Protein AF-A0A6A3JMP2-F1 (afdb_monomer)

Radius of gyration: 21.03 Å; Cα contacts (8 Å, |Δi|>4): 112; chains: 1; bounding box: 60×39×61 Å

Secondary structure (DSSP, 8-state):
-------S------GGGG-HHHHHHHHHHHHHHHTT-----HHHHHHHHHHHHHHTS-----SHHHHHHHH--TTEEEEEETTTTEEEEEE---TT---------------SHHHHHHHHHHHHHHHHHHHTT-TT--SGGG--HHHHHSS-------

Solvent-accessible surface area (backbone atoms only — not comparable to full-atom values): 10259 Å² total; per-residue (Å²): 142,82,90,78,95,72,79,90,80,76,80,71,86,59,80,61,79,77,39,70,36,44,54,43,47,48,49,52,53,48,49,31,62,75,69,68,59,75,89,78,46,47,68,56,52,18,52,52,41,46,49,45,37,38,74,75,68,68,42,91,71,77,64,60,56,24,40,50,60,46,62,61,51,89,63,38,46,76,50,70,42,81,90,79,71,43,78,41,81,39,83,54,78,60,88,90,65,80,89,82,88,79,82,85,82,71,83,76,80,83,77,67,50,68,67,54,48,53,54,51,50,52,53,50,52,33,54,54,41,26,76,68,81,36,72,85,53,85,47,74,84,70,58,55,74,71,67,78,69,51,92,75,74,76,79,90,71,136

Organism: NCBI:txid129364

Foldseek 3Di:
DDDDDDDDPPPPPDVLVPDQLLVQLVVLVVVCVVVVPPDQALLNSLVVSQVCCCPPVVANDASVSNCCNSVPDPQWDWDADSVVRDTDTHGHPPPVDDDDDDDPPDDDDPPVPPVVVVVVVQVVVQVVVCVVPCVVRDGPVVDDPVVVPPPPPPDPDD

Structure (mmCIF, N/CA/C/O backbone):
data_AF-A0A6A3JMP2-F1
#
_entry.id   AF-A0A6A3JMP2-F1
#
loop_
_atom_site.group_PDB
_atom_site.id
_atom_site.type_symbol
_atom_site.label_atom_id
_atom_site.label_alt_id
_atom_site.label_comp_id
_atom_site.label_asym_id
_atom_site.label_entity_id
_atom_site.label_seq_id
_atom_site.pdbx_PDB_ins_code
_atom_site.Cartn_x
_atom_site.Cartn_y
_atom_site.Cartn_z
_atom_site.occupancy
_atom_site.B_iso_or_equiv
_atom_site.auth_seq_id
_atom_site.auth_comp_id
_atom_site.auth_asym_id
_atom_site.auth_atom_id
_atom_site.pdbx_PDB_model_num
ATOM 1 N N . MET A 1 1 ? -32.061 -15.145 29.302 1.00 37.28 1 MET A N 1
ATOM 2 C CA . MET A 1 1 ? -31.707 -14.012 30.179 1.00 37.28 1 MET A CA 1
ATOM 3 C C . MET A 1 1 ? -30.423 -14.395 30.901 1.00 37.28 1 MET A C 1
ATOM 5 O O . MET A 1 1 ? -30.477 -15.108 31.888 1.00 37.28 1 MET A O 1
ATOM 9 N N . VAL A 1 2 ? -29.273 -14.035 30.331 1.00 26.62 2 VAL A N 1
ATOM 10 C CA . VAL A 1 2 ? -27.968 -14.091 31.002 1.00 26.62 2 VAL A CA 1
ATOM 11 C C . VAL A 1 2 ? -27.355 -12.724 30.756 1.00 26.62 2 VAL A C 1
ATOM 13 O O . VAL A 1 2 ? -26.995 -12.381 29.634 1.00 26.62 2 VAL A O 1
ATOM 16 N N . THR A 1 3 ? -27.382 -11.899 31.792 1.00 31.83 3 THR A N 1
ATOM 17 C CA . THR A 1 3 ? -26.725 -10.599 31.852 1.00 31.83 3 THR A CA 1
ATOM 18 C C . THR A 1 3 ? -25.244 -10.826 32.122 1.00 31.83 3 THR A C 1
ATOM 20 O O . THR A 1 3 ? -24.892 -11.377 33.161 1.00 31.83 3 THR A O 1
ATOM 23 N N . GLY A 1 4 ? -24.390 -10.396 31.198 1.00 26.55 4 GLY A N 1
ATOM 24 C CA . GLY A 1 4 ? -22.943 -10.381 31.366 1.00 26.55 4 GLY A CA 1
ATOM 25 C C . GLY A 1 4 ? -22.383 -9.124 30.720 1.00 26.55 4 GLY A C 1
ATOM 26 O O . GLY A 1 4 ? -22.221 -9.060 29.508 1.00 26.55 4 GLY A O 1
ATOM 27 N N . THR A 1 5 ? -22.144 -8.100 31.531 1.00 37.31 5 THR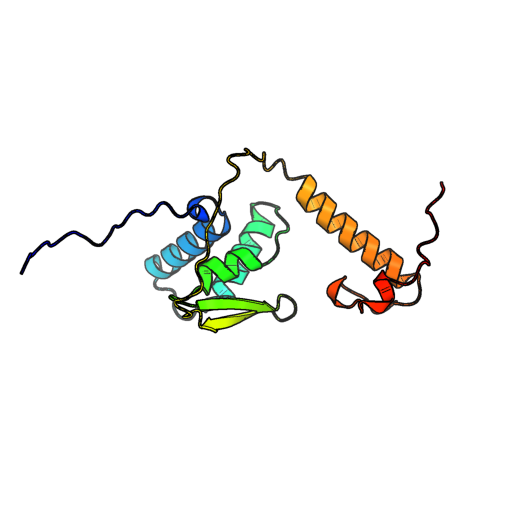 A N 1
ATOM 28 C CA . THR A 1 5 ? -21.335 -6.940 31.164 1.00 37.31 5 THR A CA 1
ATOM 29 C C . THR A 1 5 ? -19.868 -7.352 31.193 1.00 37.31 5 THR A C 1
ATOM 31 O O . THR A 1 5 ? -19.317 -7.575 32.269 1.00 37.31 5 THR A O 1
ATOM 34 N N . THR A 1 6 ? -19.231 -7.424 30.028 1.00 28.95 6 THR A N 1
ATOM 35 C CA . THR A 1 6 ? -17.770 -7.462 29.896 1.00 28.95 6 THR A CA 1
ATOM 36 C C . THR A 1 6 ? -17.345 -6.358 28.936 1.00 28.95 6 THR A C 1
ATOM 38 O O . THR A 1 6 ? -17.937 -6.177 27.875 1.00 28.95 6 THR A O 1
ATOM 41 N N . SER A 1 7 ? -16.358 -5.581 29.369 1.00 29.50 7 SER A N 1
ATOM 42 C CA . SER A 1 7 ? -15.672 -4.502 28.654 1.00 29.50 7 SER A CA 1
ATOM 43 C C . SER A 1 7 ? -15.230 -4.892 27.225 1.00 29.50 7 SER A C 1
ATOM 45 O O . SER A 1 7 ? -15.029 -6.071 26.943 1.00 29.50 7 SER A O 1
ATOM 47 N N . PRO A 1 8 ? -15.047 -3.920 26.304 1.00 33.44 8 PRO A N 1
ATOM 48 C CA . PRO A 1 8 ? -14.979 -4.173 24.860 1.00 33.44 8 PRO A CA 1
ATOM 49 C C . PRO A 1 8 ? -13.606 -4.633 24.342 1.00 33.44 8 PRO A C 1
ATOM 51 O O . PRO A 1 8 ? -13.414 -4.730 23.133 1.00 33.44 8 PRO A O 1
ATOM 54 N N . PHE A 1 9 ? -12.644 -4.930 25.217 1.00 33.78 9 PHE A N 1
ATOM 55 C CA . PHE A 1 9 ? -11.333 -5.432 24.803 1.00 33.78 9 PHE A CA 1
ATOM 56 C C . PHE A 1 9 ? -11.380 -6.953 24.632 1.00 33.78 9 PHE A C 1
ATOM 58 O O . PHE A 1 9 ? -10.858 -7.710 25.445 1.00 33.78 9 PHE A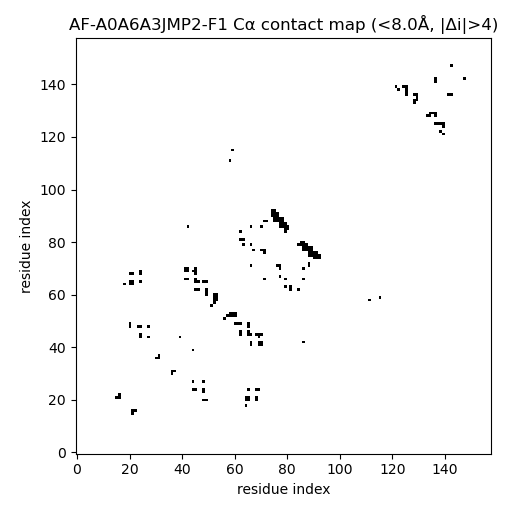 O 1
ATOM 65 N N . SER A 1 10 ? -12.033 -7.404 23.559 1.00 29.52 10 SER A N 1
ATOM 66 C CA . SER A 1 10 ? -11.760 -8.729 23.006 1.00 29.52 10 SER A CA 1
ATOM 67 C C . SER A 1 10 ? -10.404 -8.652 22.310 1.00 29.52 10 SER A C 1
ATOM 69 O O . SER A 1 10 ? -10.283 -8.172 21.187 1.00 29.52 10 SER A O 1
ATOM 71 N N . SER A 1 11 ? -9.360 -9.059 23.025 1.00 36.09 11 SER A N 1
ATOM 72 C CA . SER A 1 11 ? -8.036 -9.305 22.469 1.00 36.09 11 SER A CA 1
ATOM 73 C C . SER A 1 11 ? -8.079 -10.579 21.623 1.00 36.09 11 SER A C 1
ATOM 75 O O . SER A 1 11 ? -7.693 -11.656 22.073 1.00 36.09 11 SER A O 1
ATOM 77 N N . THR A 1 12 ? -8.578 -10.473 20.395 1.00 36.00 12 THR A N 1
ATOM 78 C CA . THR A 1 12 ? -8.039 -11.293 19.313 1.00 36.00 12 THR A CA 1
ATOM 79 C C . THR A 1 12 ? -6.720 -10.639 18.934 1.00 36.00 12 THR A C 1
ATOM 81 O O . THR A 1 12 ? -6.732 -9.545 18.374 1.00 36.00 12 THR A O 1
ATOM 84 N N . GLU A 1 13 ? -5.590 -11.243 19.306 1.00 38.12 13 GLU A N 1
ATOM 85 C CA . GLU A 1 13 ? -4.291 -10.872 18.739 1.00 38.12 13 GLU A CA 1
ATOM 86 C C . GLU A 1 13 ? -4.361 -11.123 17.227 1.00 38.12 13 GLU A C 1
ATOM 88 O O . GLU A 1 13 ? -4.117 -12.228 16.749 1.00 38.12 13 GLU A O 1
ATOM 93 N N . SER A 1 14 ? -4.785 -10.113 16.469 1.00 34.94 14 SER A N 1
ATOM 94 C CA . SER A 1 14 ? -4.607 -10.083 15.028 1.00 34.94 14 SER A CA 1
ATOM 95 C C . SER A 1 14 ? -3.126 -9.825 14.763 1.00 34.94 14 SER A C 1
ATOM 97 O O . SER A 1 14 ? -2.517 -8.912 15.326 1.00 34.94 14 SER A O 1
ATOM 99 N N . ILE A 1 15 ? -2.536 -10.654 13.905 1.00 42.66 15 ILE A N 1
ATOM 100 C CA . ILE A 1 15 ? -1.111 -10.652 13.532 1.00 42.66 15 ILE A CA 1
ATOM 101 C C . ILE A 1 15 ? -0.669 -9.313 12.887 1.00 42.66 15 ILE A C 1
ATOM 103 O O . ILE A 1 15 ? 0.524 -9.035 12.754 1.00 42.66 15 ILE A O 1
ATOM 107 N N . ASP A 1 16 ? -1.615 -8.414 12.611 1.00 44.12 16 ASP A N 1
ATOM 108 C CA . ASP A 1 16 ? -1.400 -7.053 12.113 1.00 44.12 16 ASP A CA 1
ATOM 109 C C . ASP A 1 16 ? -0.669 -6.104 13.080 1.00 44.12 16 ASP A C 1
ATOM 111 O O . ASP A 1 16 ? -0.209 -5.043 12.655 1.00 44.12 16 ASP A O 1
ATOM 115 N N . LEU A 1 17 ? -0.495 -6.461 14.360 1.00 39.91 17 LEU A N 1
ATOM 116 C CA . LEU A 1 17 ? 0.294 -5.645 15.299 1.00 39.91 17 LEU A CA 1
ATOM 117 C C . LEU A 1 17 ? 1.790 -5.574 14.948 1.00 39.91 17 LEU A C 1
ATOM 119 O O . LEU A 1 17 ? 2.487 -4.706 15.467 1.00 39.91 17 LEU A O 1
ATOM 123 N N . ASN A 1 18 ? 2.291 -6.450 14.068 1.00 50.91 18 ASN A N 1
ATOM 124 C CA . ASN A 1 18 ? 3.699 -6.456 13.663 1.00 50.91 18 ASN A CA 1
ATOM 125 C C . ASN A 1 18 ? 3.958 -5.770 12.307 1.00 50.91 18 ASN A C 1
ATOM 127 O O . ASN A 1 18 ? 5.069 -5.857 11.782 1.00 50.91 18 ASN A O 1
ATOM 131 N N . SER A 1 19 ? 2.954 -5.104 11.721 1.00 67.81 19 SER A N 1
ATOM 132 C CA . SER A 1 19 ? 3.147 -4.289 10.517 1.00 67.81 19 SER A CA 1
ATOM 133 C C . SER A 1 19 ? 3.594 -2.868 10.895 1.00 67.81 19 SER A C 1
ATOM 135 O O . SER A 1 19 ? 2.877 -2.198 11.646 1.00 67.81 19 SER A O 1
ATOM 137 N N . PRO A 1 20 ? 4.725 -2.360 10.360 1.00 80.38 20 PRO A N 1
ATOM 138 C CA . PRO A 1 20 ? 5.160 -0.974 10.565 1.00 80.38 20 PRO A CA 1
ATOM 139 C C . PRO A 1 20 ? 4.060 0.046 10.241 1.00 80.38 20 PRO A C 1
ATOM 141 O O . PRO A 1 20 ? 3.842 0.990 10.998 1.00 80.38 20 PRO A O 1
ATOM 144 N N . ALA A 1 21 ? 3.275 -0.219 9.195 1.00 89.44 21 ALA A N 1
ATOM 145 C CA . ALA A 1 21 ? 2.183 0.645 8.766 1.00 89.44 21 ALA A CA 1
ATOM 146 C C . ALA A 1 21 ? 1.083 0.816 9.831 1.00 89.44 21 ALA A C 1
ATOM 148 O O . ALA A 1 21 ? 0.521 1.903 9.962 1.00 89.44 21 ALA A O 1
ATOM 149 N N . ALA A 1 22 ? 0.772 -0.227 10.613 1.00 90.19 22 ALA A N 1
ATOM 150 C CA . ALA A 1 22 ? -0.239 -0.137 11.669 1.00 90.19 22 ALA A CA 1
ATOM 151 C C . ALA A 1 22 ? 0.213 0.793 12.804 1.00 90.19 22 ALA A C 1
ATOM 153 O O . ALA A 1 22 ? -0.576 1.601 13.303 1.00 90.19 22 ALA A O 1
ATOM 154 N N . LEU A 1 23 ? 1.497 0.719 13.168 1.00 91.88 23 LEU A N 1
ATOM 155 C CA . LEU A 1 23 ? 2.097 1.604 14.160 1.00 91.88 23 LEU A CA 1
ATOM 156 C C . LEU A 1 23 ? 2.152 3.051 13.656 1.00 91.88 23 LEU A C 1
ATOM 158 O O . LEU A 1 23 ? 1.761 3.963 14.381 1.00 91.88 23 LEU A O 1
ATOM 162 N N . GLU A 1 24 ? 2.584 3.266 12.413 1.00 93.94 24 GLU A N 1
ATOM 163 C CA . GLU A 1 24 ? 2.657 4.591 11.787 1.00 93.94 24 GLU A CA 1
ATOM 164 C C . GLU A 1 24 ? 1.287 5.274 11.722 1.00 93.94 24 GLU A C 1
ATOM 166 O O . GLU A 1 24 ? 1.138 6.419 12.151 1.00 93.94 24 GLU A O 1
ATOM 171 N N . VAL A 1 25 ? 0.268 4.570 11.222 1.00 95.62 25 VAL A N 1
ATOM 172 C CA . VAL A 1 25 ? -1.097 5.100 11.092 1.00 95.62 25 VAL A CA 1
ATOM 173 C C . VAL A 1 25 ? -1.727 5.332 12.468 1.00 95.62 25 VAL A C 1
ATOM 175 O O . VAL A 1 25 ? -2.415 6.340 12.674 1.00 95.62 25 VAL A O 1
ATOM 178 N N . GLY A 1 26 ? -1.473 4.438 13.428 1.00 95.06 26 GLY A N 1
ATOM 179 C CA . GLY A 1 26 ? -1.889 4.609 14.818 1.00 95.06 26 GLY A CA 1
ATOM 180 C C . GLY A 1 26 ? -1.267 5.853 15.452 1.00 95.06 26 GLY A C 1
ATOM 181 O O . GLY A 1 26 ? -1.978 6.673 16.035 1.00 95.06 26 GLY A O 1
ATOM 182 N N . PHE A 1 27 ? 0.039 6.052 15.268 1.00 95.06 27 PHE A N 1
ATOM 183 C CA . PHE A 1 27 ? 0.758 7.216 15.779 1.00 95.06 27 PHE A CA 1
ATOM 184 C C . PHE A 1 27 ? 0.316 8.519 15.101 1.00 95.06 27 PHE A C 1
ATOM 186 O O . PHE A 1 27 ? 0.073 9.512 15.784 1.00 95.06 27 PHE A O 1
ATOM 193 N N . ALA A 1 28 ? 0.107 8.517 13.782 1.00 95.75 28 ALA A N 1
ATOM 194 C CA . ALA A 1 28 ? -0.452 9.664 13.067 1.00 95.75 28 ALA A CA 1
ATOM 195 C C . ALA A 1 28 ? -1.841 10.047 13.610 1.00 95.75 28 ALA A C 1
ATOM 197 O O . ALA A 1 28 ? -2.119 11.218 13.854 1.00 95.75 28 ALA A O 1
ATOM 198 N N . THR A 1 29 ? -2.694 9.056 13.880 1.00 95.88 29 THR A N 1
ATOM 199 C CA . THR A 1 29 ? -4.026 9.271 14.473 1.00 95.88 29 THR A CA 1
ATOM 200 C C . THR A 1 29 ? -3.947 9.806 15.907 1.00 95.88 29 THR A C 1
ATOM 202 O O . THR A 1 29 ? -4.754 10.652 16.305 1.00 95.88 29 THR A O 1
ATOM 205 N N . PHE A 1 30 ? -2.958 9.356 16.683 1.00 96.62 30 PHE A N 1
ATOM 206 C CA . PHE A 1 30 ? -2.675 9.909 18.005 1.00 96.62 30 PHE A CA 1
ATOM 207 C C . PHE A 1 30 ? -2.267 11.386 17.920 1.00 96.62 30 PHE A C 1
ATOM 209 O O . PHE A 1 30 ? -2.830 12.205 18.643 1.00 96.62 30 PHE A O 1
ATOM 216 N N . LEU A 1 31 ? -1.361 11.749 17.007 1.00 96.44 31 LEU A N 1
ATOM 217 C CA . LEU A 1 31 ? -0.936 13.139 16.809 1.00 96.44 31 LEU A CA 1
ATOM 218 C C . LEU A 1 31 ? -2.087 14.039 16.344 1.00 96.44 31 LEU A C 1
ATOM 220 O O . LEU A 1 31 ? -2.243 15.140 16.866 1.00 96.44 31 LEU A O 1
ATOM 224 N N . GLU A 1 32 ? -2.922 13.566 15.415 1.00 96.12 32 GLU A N 1
ATOM 225 C CA . GLU A 1 32 ? -4.129 14.288 14.995 1.00 96.12 32 GLU A CA 1
ATOM 226 C C . GLU A 1 32 ? -5.039 14.606 16.183 1.00 96.12 32 GLU A C 1
ATOM 228 O O . GLU A 1 32 ? -5.551 15.719 16.293 1.00 96.12 32 GLU A O 1
ATOM 233 N N . SER A 1 33 ? -5.198 13.643 17.094 1.00 95.88 33 SER A N 1
ATOM 234 C CA . SER A 1 33 ? -6.034 13.798 18.285 1.00 95.88 33 SER A CA 1
ATOM 235 C C . SER A 1 33 ? -5.395 14.724 19.323 1.00 95.88 33 SER A C 1
ATOM 237 O O . SER A 1 33 ? -6.087 15.550 19.909 1.00 95.88 33 SER A O 1
ATOM 239 N N . LEU A 1 34 ? -4.080 14.611 19.540 1.00 97.62 34 LEU A N 1
ATOM 240 C CA . LEU A 1 34 ? -3.336 15.393 20.530 1.00 97.62 34 LEU A CA 1
ATOM 241 C C . LEU A 1 34 ? -3.260 16.882 20.168 1.00 97.62 34 LEU A C 1
ATOM 243 O O . LEU A 1 34 ? -3.333 17.732 21.050 1.00 97.62 34 LEU A O 1
ATOM 247 N N . PHE A 1 35 ? -3.109 17.188 18.879 1.00 97.38 35 PHE A N 1
ATOM 248 C CA . PHE A 1 35 ? -2.961 18.553 18.366 1.00 97.38 35 PHE A CA 1
ATOM 249 C C . PHE A 1 35 ? -4.241 19.105 17.722 1.00 97.38 35 PHE A C 1
ATOM 251 O O . PHE A 1 35 ? -4.200 20.161 17.095 1.00 97.38 35 PHE A O 1
ATOM 258 N N . GLU A 1 36 ? -5.366 18.396 17.851 1.00 95.88 36 GLU A N 1
ATOM 259 C CA . GLU A 1 36 ? -6.666 18.760 17.269 1.00 95.88 36 GLU A CA 1
ATOM 260 C C . GLU A 1 36 ? -6.613 19.059 15.755 1.00 95.88 36 GLU A C 1
ATOM 262 O O . GLU A 1 36 ? -7.336 19.917 15.235 1.00 95.88 36 GLU A O 1
ATOM 267 N N . ILE A 1 37 ? -5.760 18.338 15.022 1.00 95.62 37 ILE A N 1
ATOM 268 C CA . ILE A 1 37 ? -5.584 18.508 13.578 1.00 95.62 37 ILE A CA 1
ATOM 269 C C . ILE A 1 37 ? -6.813 17.931 12.872 1.00 95.62 37 ILE A C 1
ATOM 271 O O . ILE A 1 37 ? -7.140 16.753 13.004 1.00 95.62 37 ILE A O 1
ATOM 275 N N . LYS A 1 38 ? -7.501 18.766 12.090 1.00 93.38 38 LYS A N 1
ATOM 276 C CA . LYS A 1 38 ? -8.715 18.390 11.352 1.00 93.38 38 LYS A CA 1
ATOM 277 C C . LYS A 1 38 ? -8.474 18.432 9.848 1.00 93.38 38 LYS A C 1
ATOM 279 O O . LYS A 1 38 ? -7.655 19.201 9.358 1.00 93.38 38 LYS A O 1
ATOM 284 N N . GLY A 1 39 ? -9.245 17.635 9.110 1.00 92.38 39 GLY A N 1
ATOM 285 C CA . GLY A 1 39 ? -9.258 17.663 7.644 1.00 92.38 39 GLY A CA 1
ATOM 286 C C . GLY A 1 39 ? -8.201 16.794 6.960 1.00 92.38 39 GLY A C 1
ATOM 287 O O . GLY A 1 39 ? -8.123 16.814 5.735 1.00 92.38 39 GLY A O 1
ATOM 288 N N . VAL A 1 40 ? -7.428 16.004 7.710 1.00 94.06 40 VAL A N 1
ATOM 289 C CA . VAL A 1 40 ? -6.553 14.981 7.125 1.00 94.06 40 VAL A CA 1
ATOM 290 C C . VAL A 1 40 ? -7.417 13.800 6.691 1.00 94.06 40 VAL A C 1
ATOM 292 O O . VAL A 1 40 ? -8.042 13.121 7.505 1.00 94.06 40 VAL A O 1
ATOM 295 N N . SER A 1 41 ? -7.499 13.569 5.383 1.00 95.94 41 SER A N 1
ATOM 296 C CA . SER A 1 41 ? -8.184 12.389 4.855 1.00 95.94 41 SER A CA 1
ATOM 297 C C . SER A 1 41 ? -7.393 11.114 5.156 1.00 95.94 41 SER A C 1
ATOM 299 O O . SER A 1 41 ? -6.168 11.130 5.270 1.00 95.94 41 SER A O 1
ATOM 301 N N . THR A 1 42 ? -8.079 9.972 5.200 1.00 95.00 42 THR A N 1
ATOM 302 C CA . THR A 1 42 ? -7.437 8.656 5.366 1.00 95.00 42 THR A CA 1
ATOM 303 C C . THR A 1 42 ? -6.425 8.351 4.255 1.00 95.00 42 THR A C 1
ATOM 305 O O . THR A 1 42 ? -5.394 7.732 4.497 1.00 95.00 42 THR A O 1
ATOM 308 N N . ILE A 1 43 ? -6.671 8.843 3.036 1.00 96.25 43 ILE A N 1
ATOM 309 C CA . ILE A 1 43 ? -5.729 8.721 1.915 1.00 96.25 43 ILE A CA 1
ATOM 310 C C . ILE A 1 43 ? -4.466 9.547 2.181 1.00 96.25 43 ILE A C 1
ATOM 312 O O . ILE A 1 43 ? -3.362 9.041 2.008 1.00 96.25 43 ILE A O 1
ATOM 316 N N . GLN A 1 44 ? -4.613 10.801 2.622 1.00 96.38 44 GLN A N 1
ATOM 317 C CA . GLN A 1 44 ? -3.466 11.650 2.961 1.00 96.38 44 GLN A CA 1
ATOM 318 C C . GLN A 1 44 ? -2.651 11.059 4.109 1.00 96.38 44 GLN A C 1
ATOM 320 O O . GLN A 1 44 ? -1.430 11.018 4.015 1.00 96.38 44 GLN A O 1
ATOM 325 N N . LYS A 1 45 ? -3.317 10.548 5.148 1.00 96.56 45 LYS A N 1
ATOM 326 C CA . LYS A 1 45 ? -2.660 9.865 6.265 1.00 96.56 45 LYS A CA 1
ATOM 327 C C . LYS A 1 45 ? -1.812 8.690 5.783 1.00 96.56 45 LYS A C 1
ATOM 329 O O . LYS A 1 45 ? -0.634 8.627 6.108 1.00 96.56 45 LYS A O 1
ATOM 334 N N . ALA A 1 46 ? -2.374 7.814 4.948 1.00 96.44 46 ALA A N 1
ATOM 335 C CA . ALA A 1 46 ? -1.635 6.682 4.393 1.00 96.44 46 ALA A CA 1
ATOM 336 C C . ALA A 1 46 ? -0.396 7.115 3.586 1.00 96.44 46 ALA A C 1
ATOM 338 O O . ALA A 1 46 ? 0.669 6.520 3.732 1.00 96.44 46 ALA A O 1
ATOM 339 N N . LEU A 1 47 ? -0.517 8.166 2.766 1.00 96.44 47 LEU A N 1
ATOM 340 C CA . LEU A 1 47 ? 0.603 8.704 1.986 1.00 96.44 47 LEU A CA 1
ATOM 341 C C . LEU A 1 47 ? 1.691 9.323 2.876 1.00 96.44 47 LEU A C 1
ATOM 343 O O . LEU A 1 47 ? 2.871 9.159 2.587 1.00 96.44 47 LEU A O 1
ATOM 347 N N . LEU A 1 48 ? 1.309 10.002 3.962 1.00 96.00 48 LEU A N 1
ATOM 348 C CA . LEU A 1 48 ? 2.254 10.555 4.937 1.00 96.00 48 LEU A CA 1
ATOM 349 C C . LEU A 1 48 ? 3.008 9.450 5.684 1.00 96.00 48 LEU A C 1
ATOM 351 O O . LEU A 1 48 ? 4.220 9.550 5.843 1.00 96.00 48 LEU A O 1
ATOM 355 N N . CYS A 1 49 ? 2.316 8.387 6.098 1.00 95.81 49 CYS A N 1
ATOM 356 C CA . CYS A 1 49 ? 2.954 7.228 6.724 1.00 95.81 49 CYS A CA 1
ATOM 357 C C . CYS A 1 49 ? 3.935 6.543 5.760 1.00 95.81 49 CYS A C 1
ATOM 359 O O . CYS A 1 49 ? 5.074 6.290 6.133 1.00 95.81 49 CYS A O 1
ATOM 361 N N . GLN A 1 50 ? 3.554 6.355 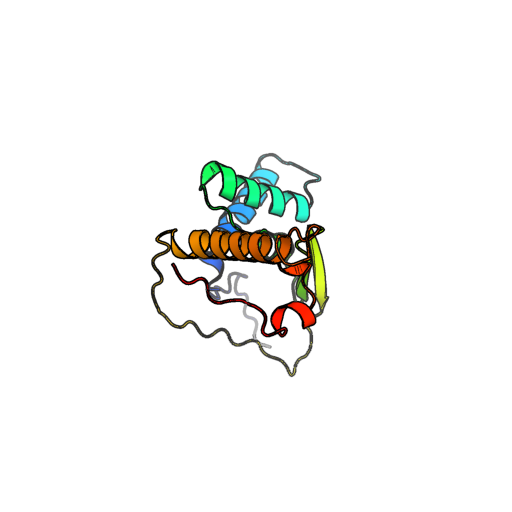4.490 1.00 95.38 50 GLN A N 1
ATOM 362 C CA . GLN A 1 50 ? 4.465 5.800 3.482 1.00 95.38 50 GLN A CA 1
ATOM 363 C C . GLN A 1 50 ? 5.706 6.684 3.289 1.00 95.38 50 GLN A C 1
ATOM 365 O O . GLN A 1 50 ? 6.824 6.175 3.216 1.00 95.38 50 GLN A O 1
ATOM 370 N N . ALA A 1 51 ? 5.520 8.004 3.207 1.00 95.25 51 ALA A N 1
ATOM 371 C CA . ALA A 1 51 ? 6.635 8.937 3.101 1.00 95.25 51 ALA A CA 1
ATOM 372 C C . ALA A 1 51 ? 7.565 8.829 4.319 1.00 95.25 51 ALA A C 1
ATOM 374 O O . ALA A 1 51 ? 8.782 8.812 4.155 1.00 95.25 51 ALA A O 1
ATOM 375 N N . ALA A 1 52 ? 7.010 8.668 5.524 1.00 94.19 52 ALA A N 1
ATOM 376 C CA . ALA A 1 52 ? 7.810 8.468 6.725 1.00 94.19 52 ALA A CA 1
ATOM 377 C C . ALA A 1 52 ? 8.648 7.176 6.660 1.00 94.19 52 ALA A C 1
ATOM 379 O O . ALA A 1 52 ? 9.833 7.195 6.995 1.00 94.19 52 ALA A O 1
ATOM 380 N N . GLU A 1 53 ? 8.078 6.079 6.159 1.00 90.75 53 GLU A N 1
ATOM 381 C CA . GLU A 1 53 ? 8.799 4.815 5.975 1.00 90.75 53 GLU A CA 1
ATOM 382 C C . GLU A 1 53 ? 9.938 4.947 4.939 1.00 90.75 53 GLU A C 1
ATOM 384 O O . GLU A 1 53 ? 11.043 4.414 5.113 1.00 90.75 53 GLU A O 1
ATOM 389 N N . HIS A 1 54 ? 9.713 5.728 3.878 1.00 91.25 54 HIS A N 1
ATOM 390 C CA . HIS A 1 54 ? 10.723 6.000 2.851 1.00 91.25 54 HIS A CA 1
ATOM 391 C C . HIS A 1 54 ? 11.858 6.879 3.382 1.00 91.25 54 HIS A C 1
ATOM 393 O O . HIS A 1 54 ? 13.025 6.558 3.162 1.00 91.25 54 HIS A O 1
ATOM 399 N N . GLU A 1 55 ? 11.528 7.967 4.077 1.00 93.62 55 GLU A N 1
ATOM 400 C CA . GLU A 1 55 ? 12.481 9.007 4.480 1.00 93.62 55 GLU A CA 1
ATOM 401 C C . GLU A 1 55 ? 13.236 8.669 5.770 1.00 93.62 55 GLU A C 1
ATOM 403 O O . GLU A 1 55 ? 14.436 8.930 5.867 1.00 93.62 55 GLU A O 1
ATOM 408 N N . TYR A 1 56 ? 12.568 8.064 6.754 1.00 90.12 56 TYR A N 1
ATOM 409 C CA . TYR A 1 56 ? 13.163 7.800 8.068 1.00 90.12 56 TYR A CA 1
ATOM 410 C C . TYR A 1 56 ? 13.618 6.351 8.226 1.00 90.12 56 TYR A C 1
ATOM 412 O O . TYR A 1 56 ? 14.682 6.099 8.795 1.00 90.12 56 TYR A O 1
ATOM 420 N N . CYS A 1 57 ? 12.865 5.390 7.685 1.00 86.25 57 CYS A N 1
ATOM 421 C CA . CYS A 1 57 ? 13.225 3.972 7.764 1.00 86.25 57 CYS A CA 1
ATOM 422 C C . CYS A 1 57 ? 14.063 3.498 6.563 1.00 86.25 57 CYS A C 1
ATOM 424 O O . CYS A 1 57 ? 14.667 2.428 6.629 1.00 86.25 57 CYS A O 1
ATOM 426 N N . ASN A 1 58 ? 14.174 4.295 5.490 1.00 86.00 58 ASN A N 1
ATOM 427 C CA . ASN A 1 58 ? 14.903 3.952 4.259 1.00 86.00 58 ASN A CA 1
ATOM 428 C C . ASN A 1 58 ? 14.409 2.644 3.603 1.00 86.00 58 ASN A C 1
ATOM 430 O O . ASN A 1 58 ? 15.180 1.882 2.985 1.00 86.00 58 ASN A O 1
ATOM 434 N N . VAL A 1 59 ? 13.108 2.378 3.741 1.00 84.12 59 VAL A N 1
ATOM 435 C CA . VAL A 1 59 ? 12.422 1.221 3.165 1.00 84.12 59 VAL A CA 1
ATOM 436 C C . VAL A 1 59 ? 11.520 1.716 2.040 1.00 84.12 59 VAL A C 1
ATOM 438 O O . VAL A 1 59 ? 10.519 2.374 2.273 1.00 84.12 59 VAL A O 1
ATOM 441 N N . LEU A 1 60 ? 11.867 1.389 0.792 1.00 84.31 60 LEU A N 1
ATOM 442 C CA . LEU A 1 60 ? 11.106 1.799 -0.398 1.00 84.31 60 LEU A CA 1
ATOM 443 C C . LEU A 1 60 ? 9.891 0.881 -0.633 1.00 84.31 60 LEU A C 1
ATOM 445 O O . LEU A 1 60 ? 9.810 0.165 -1.634 1.00 84.31 60 LEU A O 1
ATOM 449 N N . CYS A 1 61 ? 8.973 0.851 0.330 1.00 87.81 61 CYS A N 1
ATOM 450 C CA . CYS A 1 61 ? 7.753 0.046 0.305 1.00 87.81 61 CYS A CA 1
ATOM 451 C C . CYS A 1 61 ? 6.679 0.613 -0.649 1.00 87.81 61 CYS A C 1
ATOM 453 O O . CYS A 1 61 ? 6.679 1.790 -1.028 1.00 87.81 61 CYS A O 1
ATOM 455 N N . GLY A 1 62 ? 5.725 -0.234 -1.041 1.00 90.69 62 GLY A N 1
ATOM 456 C CA . GLY A 1 62 ? 4.492 0.216 -1.694 1.00 90.69 62 GLY A CA 1
ATOM 457 C C . GLY A 1 62 ? 3.459 0.748 -0.689 1.00 90.69 62 GLY A C 1
ATOM 458 O O . GLY A 1 62 ? 3.575 0.506 0.498 1.00 90.69 62 GLY A O 1
ATOM 459 N N . ILE A 1 63 ? 2.401 1.405 -1.176 1.00 93.94 63 ILE A N 1
ATOM 460 C CA . ILE A 1 63 ? 1.377 2.087 -0.347 1.00 93.94 63 ILE A CA 1
ATOM 461 C C . ILE A 1 63 ? 0.321 1.151 0.284 1.00 93.94 63 ILE A C 1
ATOM 463 O O . ILE A 1 63 ? -0.601 1.584 0.974 1.00 93.94 63 ILE A O 1
ATOM 467 N N . LYS A 1 64 ? 0.379 -0.146 -0.030 1.00 92.88 64 LYS A N 1
ATOM 468 C CA . LYS A 1 64 ? -0.715 -1.093 0.232 1.00 92.88 64 LYS A CA 1
ATOM 469 C C . LYS A 1 64 ? -1.038 -1.197 1.726 1.00 92.88 64 LYS A C 1
ATOM 471 O O . LYS A 1 64 ? -2.209 -1.122 2.089 1.00 92.88 64 LYS A O 1
ATOM 476 N N . ASP A 1 65 ? -0.020 -1.355 2.564 1.00 93.31 65 ASP A N 1
ATOM 477 C CA . ASP A 1 65 ? -0.203 -1.657 3.985 1.00 93.31 65 ASP A CA 1
ATOM 478 C C . ASP A 1 65 ? -0.723 -0.425 4.739 1.00 93.31 65 ASP A C 1
ATOM 480 O O . ASP A 1 65 ? -1.682 -0.522 5.508 1.00 93.31 65 ASP A O 1
ATOM 484 N N . GLN A 1 66 ? -0.212 0.765 4.409 1.00 95.19 66 GLN A N 1
ATOM 485 C CA . GLN A 1 66 ? -0.728 2.035 4.919 1.00 95.19 66 GLN A CA 1
ATOM 486 C C . GLN A 1 66 ? -2.182 2.280 4.494 1.00 95.19 66 GLN A C 1
ATOM 488 O O . GLN A 1 66 ? -2.987 2.756 5.298 1.00 95.19 66 GLN A O 1
ATOM 493 N N . PHE A 1 67 ? -2.565 1.934 3.257 1.00 96.38 67 PHE A N 1
ATOM 494 C CA . PHE A 1 67 ? -3.965 2.037 2.838 1.00 96.38 67 PHE A CA 1
ATOM 495 C C . PHE A 1 67 ? -4.877 1.066 3.573 1.00 96.38 67 PHE A C 1
ATOM 497 O O . PHE A 1 67 ? -5.960 1.475 3.981 1.00 96.38 67 PHE A O 1
ATOM 504 N N . ILE A 1 68 ? -4.475 -0.191 3.753 1.00 94.50 68 ILE A N 1
ATOM 505 C CA . ILE A 1 68 ? -5.284 -1.163 4.497 1.00 94.50 68 ILE A CA 1
ATOM 506 C C . ILE A 1 68 ? -5.485 -0.674 5.933 1.00 94.50 68 ILE A C 1
ATOM 508 O O . ILE A 1 68 ? -6.621 -0.621 6.402 1.00 94.50 68 ILE A O 1
ATOM 512 N N . SER A 1 69 ? -4.408 -0.229 6.584 1.00 94.81 69 SER A N 1
ATOM 513 C CA . SER A 1 69 ? -4.457 0.266 7.958 1.00 94.81 69 SER A CA 1
ATOM 514 C C . SER A 1 69 ? -5.301 1.540 8.098 1.00 94.81 69 SER A C 1
ATOM 516 O O . SER A 1 69 ? -6.149 1.630 8.984 1.00 94.81 69 SER A O 1
ATOM 518 N N . SER A 1 70 ? -5.141 2.519 7.199 1.00 95.38 70 SER A N 1
ATOM 519 C CA . SER A 1 70 ? -5.826 3.811 7.333 1.00 95.38 70 SER A CA 1
ATOM 520 C C . SER A 1 70 ? -7.225 3.868 6.712 1.00 95.38 70 SER A C 1
ATOM 522 O O . SER A 1 70 ? -8.027 4.705 7.127 1.00 95.38 70 SER A O 1
ATOM 524 N N . CYS A 1 71 ? -7.515 3.074 5.678 1.00 95.81 71 CYS A N 1
ATOM 525 C CA . CYS A 1 71 ? -8.768 3.133 4.911 1.00 95.81 71 CYS A CA 1
ATOM 526 C C . CYS A 1 71 ? -9.665 1.903 5.115 1.00 95.81 71 CYS A C 1
ATOM 528 O O . CYS A 1 71 ? -10.748 1.845 4.521 1.00 95.81 71 CYS A O 1
ATOM 530 N N . GLY A 1 72 ? -9.231 0.929 5.920 1.00 93.88 72 GLY A N 1
ATOM 531 C CA . GLY A 1 72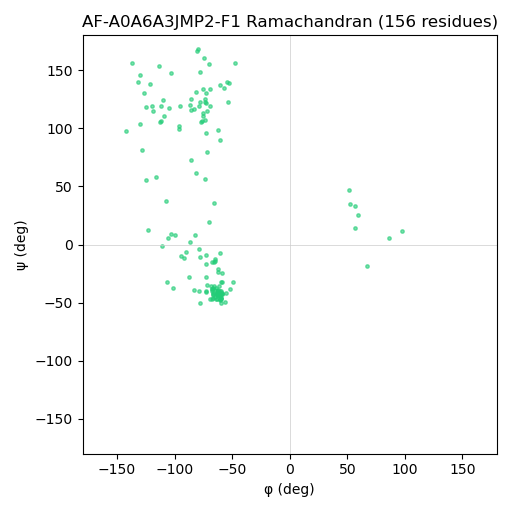 ? -10.013 -0.248 6.272 1.00 93.88 72 GLY A CA 1
ATOM 532 C C . GLY A 1 72 ? -11.374 0.124 6.859 1.00 93.88 72 GLY A C 1
ATOM 533 O O . GLY A 1 72 ? -11.513 1.072 7.635 1.00 93.88 72 GLY A O 1
ATOM 534 N N . ARG A 1 73 ? -12.407 -0.624 6.467 1.00 93.50 73 ARG A N 1
ATOM 535 C CA . ARG A 1 73 ? -13.755 -0.495 7.022 1.00 93.50 73 ARG A CA 1
ATOM 536 C C . ARG A 1 73 ? -14.271 -1.860 7.414 1.00 93.50 73 ARG A C 1
ATOM 538 O O . ARG A 1 73 ? -13.992 -2.845 6.736 1.00 93.50 73 ARG A O 1
ATOM 545 N N . LYS A 1 74 ? -15.050 -1.884 8.494 1.00 92.25 74 LYS A N 1
ATOM 546 C CA . LYS A 1 74 ? -15.719 -3.094 8.954 1.00 92.25 74 LYS A CA 1
ATOM 547 C C . LYS A 1 74 ? -16.519 -3.719 7.805 1.00 92.25 74 LYS A C 1
ATOM 549 O O . LYS A 1 74 ? -17.142 -2.997 7.024 1.00 92.25 74 LYS A O 1
ATOM 554 N N . ASP A 1 75 ? -16.457 -5.045 7.718 1.00 91.81 75 ASP A N 1
ATOM 555 C CA . ASP A 1 75 ? -17.207 -5.863 6.764 1.00 91.81 75 ASP A CA 1
ATOM 556 C C . ASP A 1 75 ? -16.920 -5.528 5.279 1.00 91.81 75 ASP A C 1
ATOM 558 O O . ASP A 1 75 ? -17.739 -5.745 4.385 1.00 91.81 75 ASP A O 1
ATOM 562 N N . CYS A 1 76 ? -15.737 -4.971 4.991 1.00 94.06 76 CYS A N 1
ATOM 563 C CA . CYS A 1 76 ? -15.289 -4.638 3.642 1.00 94.06 76 CYS A CA 1
ATOM 564 C C . CYS A 1 76 ? -13.867 -5.148 3.378 1.00 94.06 76 CYS A C 1
ATOM 566 O O . CYS A 1 76 ? -12.968 -4.974 4.196 1.00 94.06 76 CYS A O 1
ATOM 568 N N . ALA A 1 77 ? -13.641 -5.667 2.173 1.00 94.12 77 ALA A N 1
ATOM 569 C CA . ALA A 1 77 ? -12.315 -5.742 1.574 1.00 94.12 77 ALA A CA 1
ATOM 570 C C . ALA A 1 77 ? -11.932 -4.384 0.953 1.00 94.12 77 ALA A C 1
ATOM 572 O O . ALA A 1 77 ? -12.783 -3.513 0.740 1.00 94.12 77 ALA A O 1
ATOM 573 N N . LEU A 1 78 ? -10.652 -4.203 0.621 1.00 95.19 78 LEU A N 1
ATOM 574 C CA . LEU A 1 78 ? -10.154 -2.980 -0.009 1.00 95.19 78 LEU A CA 1
ATOM 575 C C . LEU A 1 78 ? -9.560 -3.279 -1.390 1.00 95.19 78 LEU A C 1
ATOM 577 O O . LEU A 1 78 ? -8.540 -3.952 -1.509 1.00 95.19 78 LEU A O 1
ATOM 581 N N . LEU A 1 79 ? -10.186 -2.748 -2.441 1.00 96.31 79 LEU A N 1
ATOM 582 C CA . LEU A 1 79 ? -9.627 -2.735 -3.789 1.00 96.31 79 LEU A CA 1
ATOM 583 C C . LEU A 1 79 ? -8.726 -1.508 -3.936 1.00 96.31 79 LEU A C 1
ATOM 585 O O . LEU A 1 79 ? -9.205 -0.376 -3.882 1.00 96.31 79 LEU A O 1
ATOM 589 N N . ILE A 1 80 ? -7.430 -1.732 -4.135 1.00 95.94 80 ILE A N 1
ATOM 590 C CA . ILE A 1 80 ? -6.429 -0.664 -4.200 1.00 95.94 80 ILE A CA 1
ATOM 591 C C . ILE A 1 80 ? -5.878 -0.560 -5.620 1.00 95.94 80 ILE A C 1
ATOM 593 O O . ILE A 1 80 ? -5.248 -1.490 -6.122 1.00 95.94 80 ILE A O 1
ATOM 597 N N . ASP A 1 81 ? -6.057 0.603 -6.248 1.00 94.12 81 ASP A N 1
ATOM 598 C CA . ASP A 1 81 ? -5.305 0.966 -7.447 1.00 94.12 81 ASP A CA 1
ATOM 599 C C . ASP A 1 81 ? -4.098 1.838 -7.071 1.00 94.12 81 ASP A C 1
ATOM 601 O O . ASP A 1 81 ? -4.233 3.040 -6.842 1.00 94.12 81 ASP A O 1
ATOM 605 N N . CYS A 1 82 ? -2.906 1.235 -7.050 1.00 92.94 82 CYS A N 1
ATOM 606 C CA . CYS A 1 82 ? -1.657 1.919 -6.697 1.00 92.94 82 CYS A CA 1
ATOM 607 C C . CYS A 1 82 ? -1.138 2.895 -7.770 1.00 92.94 82 CYS A C 1
ATOM 609 O O . CYS A 1 82 ? -0.180 3.609 -7.509 1.00 92.94 82 CYS A O 1
ATOM 611 N N . ARG A 1 83 ? -1.707 2.929 -8.986 1.00 90.81 83 ARG A N 1
ATOM 612 C CA . ARG A 1 83 ? -1.287 3.897 -10.020 1.00 90.81 83 ARG A CA 1
ATOM 613 C C . ARG A 1 83 ? -1.901 5.267 -9.760 1.00 90.81 83 ARG A C 1
ATOM 615 O O . ARG A 1 83 ? -1.248 6.284 -9.952 1.00 90.81 83 ARG A O 1
ATOM 622 N N . ILE A 1 84 ? -3.165 5.277 -9.348 1.00 93.44 84 ILE A N 1
ATOM 623 C CA . ILE A 1 84 ? -3.917 6.500 -9.036 1.00 93.44 84 ILE A CA 1
ATOM 624 C C . ILE A 1 84 ? -4.097 6.704 -7.528 1.00 93.44 84 ILE A C 1
ATOM 626 O O . ILE A 1 84 ? -4.816 7.611 -7.124 1.00 93.44 84 ILE A O 1
ATOM 630 N N . ASN A 1 85 ? -3.480 5.847 -6.708 1.00 93.38 85 ASN A N 1
ATOM 631 C CA . ASN A 1 85 ? -3.565 5.860 -5.248 1.00 93.38 85 ASN A CA 1
ATOM 632 C C . ASN A 1 85 ? -5.010 5.896 -4.729 1.00 93.38 85 ASN A C 1
ATOM 634 O O . ASN A 1 85 ? -5.359 6.678 -3.847 1.00 93.38 85 ASN A O 1
ATOM 638 N N . LYS A 1 86 ? -5.865 5.039 -5.301 1.00 95.44 86 LYS A N 1
ATOM 639 C CA . LYS A 1 86 ? -7.298 5.003 -4.994 1.00 95.44 86 LYS A CA 1
ATOM 640 C C . LYS A 1 86 ? -7.685 3.716 -4.259 1.00 95.44 86 LYS A C 1
ATOM 642 O O . LYS A 1 86 ? -7.791 2.669 -4.904 1.00 95.44 86 LYS A O 1
ATOM 647 N N . PRO A 1 87 ? -7.969 3.789 -2.949 1.00 95.88 87 PRO A N 1
ATOM 648 C CA . PRO A 1 87 ? -8.632 2.715 -2.224 1.00 95.88 87 PRO A CA 1
ATOM 649 C C . PRO A 1 87 ? -10.153 2.778 -2.436 1.00 95.88 87 PRO A C 1
ATOM 651 O O . PRO A 1 87 ? -10.780 3.828 -2.301 1.00 95.88 87 PRO A O 1
ATOM 654 N N . THR A 1 88 ? -10.761 1.642 -2.770 1.00 96.62 88 THR A N 1
ATOM 655 C CA . THR A 1 88 ? -12.213 1.480 -2.924 1.00 96.62 88 THR A CA 1
ATOM 656 C C . THR A 1 88 ? -12.672 0.339 -2.031 1.00 96.62 88 THR A C 1
ATOM 658 O O . THR A 1 88 ? -12.238 -0.797 -2.203 1.00 96.62 88 THR A O 1
ATOM 661 N N . ALA A 1 89 ? -13.541 0.628 -1.065 1.00 95.94 89 ALA A N 1
ATOM 662 C CA . ALA A 1 89 ? -14.103 -0.416 -0.216 1.00 95.94 89 ALA A CA 1
ATOM 663 C C . ALA A 1 89 ? -15.061 -1.296 -1.026 1.00 95.94 89 ALA A C 1
ATOM 665 O O . ALA A 1 89 ? -15.923 -0.788 -1.747 1.00 95.94 89 ALA A O 1
ATOM 666 N N . VAL A 1 90 ? -14.924 -2.604 -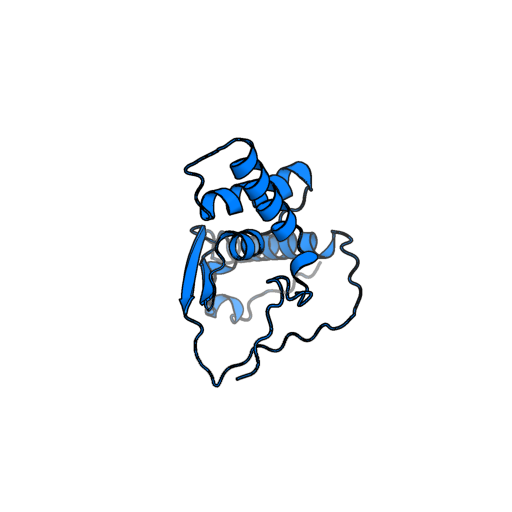0.865 1.00 95.94 90 VAL A N 1
ATOM 667 C CA . VAL A 1 90 ? -15.761 -3.624 -1.489 1.00 95.94 90 VAL A CA 1
ATOM 668 C C . VAL A 1 90 ? -16.425 -4.405 -0.367 1.00 95.94 90 VAL A C 1
ATOM 670 O O . VAL A 1 90 ? -15.733 -4.986 0.462 1.00 95.94 90 VAL A O 1
ATOM 673 N N . ALA A 1 91 ? -17.755 -4.395 -0.317 1.00 94.44 91 ALA A N 1
ATOM 674 C CA . ALA A 1 91 ? -18.504 -5.101 0.717 1.00 94.44 91 ALA A CA 1
ATOM 675 C C . ALA A 1 91 ? -18.155 -6.598 0.726 1.00 94.44 91 ALA A C 1
ATOM 677 O O . ALA A 1 91 ? -18.109 -7.233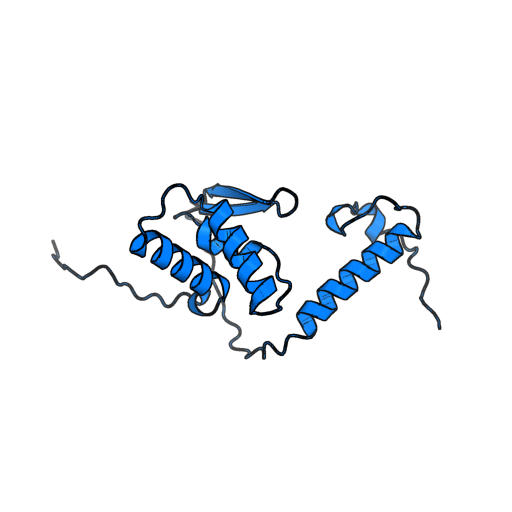 -0.328 1.00 94.44 91 ALA A O 1
ATOM 678 N N . PHE A 1 92 ? -17.931 -7.148 1.915 1.00 90.25 92 PHE A N 1
ATOM 679 C CA . PHE A 1 92 ? -17.567 -8.543 2.130 1.00 90.25 92 PHE A CA 1
ATOM 680 C C . PHE A 1 92 ? -18.525 -9.147 3.164 1.00 90.25 92 PHE A C 1
ATOM 682 O O . PHE A 1 92 ? -18.234 -9.194 4.355 1.00 90.25 92 PHE A O 1
ATOM 689 N N . HIS A 1 93 ? -19.712 -9.549 2.697 1.00 87.56 93 HIS A N 1
ATOM 690 C CA . HIS A 1 93 ? -20.827 -10.015 3.539 1.00 87.56 93 HIS A CA 1
ATOM 691 C C . HIS A 1 93 ? -21.312 -11.432 3.191 1.00 87.56 93 HIS A C 1
ATOM 693 O O . HIS A 1 93 ? -22.402 -11.824 3.606 1.00 87.56 93 HIS A O 1
ATOM 699 N N . ASP A 1 94 ? -20.563 -12.189 2.387 1.00 89.44 94 ASP A N 1
ATOM 700 C CA . ASP A 1 94 ? -20.965 -13.555 2.050 1.00 89.44 94 ASP A CA 1
ATOM 701 C C . ASP A 1 94 ? -20.749 -14.473 3.258 1.00 89.44 94 ASP A C 1
ATOM 703 O O . ASP A 1 94 ? -19.620 -14.813 3.603 1.00 89.44 94 ASP A O 1
ATOM 707 N N . LEU A 1 95 ? -21.849 -14.875 3.897 1.00 87.00 95 LEU A N 1
ATOM 708 C CA . LEU A 1 95 ? -21.844 -15.735 5.083 1.00 87.00 95 LEU A CA 1
ATOM 709 C C . LEU A 1 95 ? -21.307 -17.148 4.806 1.00 87.00 95 LEU A C 1
ATOM 711 O O . LEU A 1 95 ? -21.007 -17.874 5.750 1.00 87.00 95 LEU A O 1
ATOM 715 N N . ASN A 1 96 ? -21.186 -17.544 3.536 1.00 94.06 96 ASN A N 1
ATOM 716 C CA . ASN A 1 96 ? -20.625 -18.838 3.145 1.00 94.06 96 ASN A CA 1
ATOM 717 C C . ASN A 1 96 ? -19.109 -18.782 2.923 1.00 94.06 96 ASN A C 1
ATOM 719 O O . ASN A 1 96 ? -18.490 -19.818 2.680 1.00 94.06 96 ASN A O 1
ATOM 723 N N . VAL A 1 97 ? -18.510 -17.591 2.974 1.00 92.25 97 VAL A N 1
ATOM 724 C CA . VAL A 1 97 ? -17.082 -17.388 2.745 1.00 92.25 97 VAL A CA 1
ATOM 725 C C . VAL A 1 97 ? -16.420 -17.000 4.058 1.00 92.25 97 VAL A C 1
ATOM 727 O O . VAL A 1 97 ? -16.782 -16.016 4.696 1.00 92.25 97 VAL A O 1
ATOM 730 N N . VAL A 1 98 ? -15.397 -17.759 4.441 1.00 91.25 98 VAL A N 1
ATOM 731 C CA . VAL A 1 98 ? -14.545 -17.448 5.590 1.00 91.25 98 VAL A CA 1
ATOM 732 C C . VAL A 1 98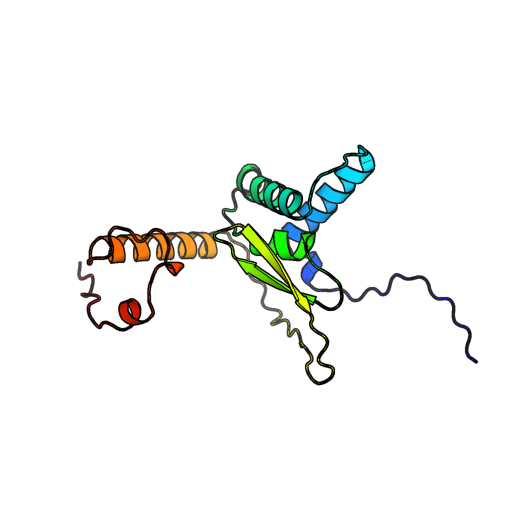 ? -13.100 -17.327 5.126 1.00 91.25 98 VAL A C 1
ATOM 734 O O . VAL A 1 98 ? -12.634 -18.116 4.303 1.00 91.25 98 VAL A O 1
ATOM 737 N N . ILE A 1 99 ? -12.390 -16.328 5.646 1.00 90.56 99 ILE A N 1
ATOM 738 C CA . ILE A 1 99 ? -10.947 -16.190 5.451 1.00 90.56 99 ILE A CA 1
ATOM 739 C C . ILE A 1 99 ? -10.278 -16.833 6.660 1.00 90.56 99 ILE A C 1
ATOM 741 O O . ILE A 1 99 ? -10.509 -16.416 7.792 1.00 90.56 99 ILE A O 1
ATOM 745 N N . VAL A 1 100 ? -9.469 -17.860 6.414 1.00 93.44 100 VAL A N 1
ATOM 746 C CA . VAL A 1 100 ? -8.664 -18.512 7.449 1.00 93.44 100 VAL A CA 1
ATOM 747 C C . VAL A 1 100 ? -7.223 -18.060 7.273 1.00 93.44 100 VAL A C 1
ATOM 749 O O . VAL A 1 100 ? -6.610 -18.318 6.237 1.00 93.44 100 VAL A O 1
ATOM 752 N N . GLU A 1 101 ? -6.690 -17.377 8.280 1.00 88.44 101 GLU A N 1
ATOM 753 C CA . GLU A 1 101 ? -5.279 -17.014 8.335 1.00 88.44 101 GLU A CA 1
ATOM 754 C C . GLU A 1 101 ? -4.478 -18.157 8.971 1.00 88.44 101 GLU A C 1
ATOM 756 O O . GLU A 1 101 ? -4.711 -18.539 10.117 1.00 88.44 101 GLU A O 1
ATOM 761 N N . CYS A 1 102 ? -3.525 -18.709 8.220 1.00 93.00 102 CYS A N 1
ATOM 762 C CA . CYS A 1 102 ? -2.630 -19.762 8.693 1.00 93.00 102 CYS A CA 1
ATOM 763 C C . CYS A 1 102 ? -1.205 -19.214 8.788 1.00 93.00 102 CYS A C 1
ATOM 765 O O . CYS A 1 102 ? -0.528 -19.057 7.771 1.00 93.00 102 CYS A O 1
ATOM 767 N N . ASN A 1 103 ? -0.732 -18.956 10.007 1.00 87.38 103 ASN A N 1
ATOM 768 C CA . ASN A 1 103 ? 0.644 -18.527 10.237 1.00 87.38 103 ASN A CA 1
ATOM 769 C C . ASN A 1 103 ? 1.613 -19.711 10.059 1.00 87.38 103 ASN A C 1
ATOM 771 O O . ASN A 1 103 ? 1.494 -20.729 10.741 1.00 87.38 103 ASN A O 1
ATOM 775 N N . SER A 1 104 ? 2.589 -19.574 9.156 1.00 89.38 104 SER A N 1
ATOM 776 C CA . SER A 1 104 ? 3.617 -20.596 8.912 1.00 89.38 104 SER A CA 1
ATOM 777 C C . SER A 1 104 ? 4.580 -20.787 10.092 1.00 89.38 104 SER A C 1
ATOM 779 O O . SER A 1 104 ? 5.305 -21.778 10.125 1.00 89.38 104 SER A O 1
ATOM 781 N N . ASN A 1 105 ? 4.608 -19.846 11.044 1.00 86.19 105 ASN A N 1
ATOM 782 C CA . ASN A 1 105 ? 5.549 -19.760 12.166 1.00 86.19 105 ASN A CA 1
ATOM 783 C C . ASN A 1 105 ? 7.031 -19.713 11.751 1.00 86.19 105 ASN A C 1
ATOM 785 O O . ASN A 1 105 ? 7.923 -19.869 12.589 1.00 86.19 105 ASN A O 1
ATOM 789 N N . VAL A 1 106 ? 7.318 -19.469 10.468 1.00 84.75 106 VAL A N 1
ATOM 790 C CA . VAL A 1 106 ? 8.680 -19.261 9.976 1.00 84.75 106 VAL A CA 1
ATOM 791 C C . VAL A 1 106 ? 9.105 -17.839 10.319 1.00 84.75 106 VAL A C 1
ATOM 793 O O . VAL A 1 106 ? 8.470 -16.866 9.915 1.00 84.75 106 VAL A O 1
ATOM 796 N N . LYS A 1 107 ? 10.207 -17.709 11.060 1.00 77.38 107 LYS A N 1
ATOM 797 C CA . LYS A 1 107 ? 10.810 -16.406 11.342 1.00 77.38 107 LYS A CA 1
ATOM 798 C C . LYS A 1 107 ? 11.564 -15.935 10.106 1.00 77.38 107 LYS A C 1
ATOM 800 O O . LYS A 1 107 ? 12.641 -16.440 9.806 1.00 77.38 107 LYS A O 1
ATOM 805 N N . HIS A 1 108 ? 10.992 -14.974 9.398 1.00 67.38 108 HIS A N 1
ATOM 806 C CA . HIS A 1 108 ? 11.706 -14.247 8.361 1.00 67.38 108 HIS A CA 1
ATOM 807 C C . HIS A 1 108 ? 12.505 -13.122 9.021 1.00 67.38 108 HIS A C 1
ATOM 809 O O . HIS A 1 108 ? 11.927 -12.217 9.621 1.00 67.38 108 HIS A O 1
ATOM 815 N N . GLU A 1 109 ? 13.834 -13.175 8.930 1.00 62.00 109 GLU A N 1
ATOM 816 C CA . GLU A 1 109 ? 14.643 -11.994 9.217 1.00 62.00 109 GLU A CA 1
ATOM 817 C C . GLU A 1 109 ? 14.391 -10.977 8.104 1.00 62.00 109 GLU A C 1
ATOM 819 O O . GLU A 1 109 ? 14.659 -11.236 6.929 1.00 62.00 109 GLU A O 1
ATOM 824 N N . LEU A 1 110 ? 13.869 -9.807 8.468 1.00 58.59 110 LEU A N 1
ATOM 825 C CA . LEU A 1 110 ? 13.724 -8.668 7.566 1.00 58.59 110 LEU A CA 1
ATOM 826 C C . LEU A 1 110 ? 15.106 -8.043 7.305 1.00 58.59 110 LEU A C 1
ATOM 828 O O . LEU A 1 110 ? 15.307 -6.853 7.519 1.00 58.59 110 LEU A O 1
ATOM 832 N N . ASN A 1 111 ? 16.075 -8.821 6.811 1.00 53.81 111 ASN A N 1
ATOM 833 C CA . ASN A 1 111 ? 17.436 -8.359 6.502 1.00 53.81 111 ASN A CA 1
ATOM 834 C C . ASN A 1 111 ? 17.491 -7.418 5.277 1.00 53.81 111 ASN A C 1
ATOM 836 O O . ASN A 1 111 ? 18.546 -7.226 4.678 1.00 53.81 111 ASN A O 1
ATOM 840 N N . GLY A 1 112 ? 16.355 -6.818 4.890 1.00 57.72 112 GLY A N 1
ATOM 841 C CA . GLY A 1 112 ? 16.210 -5.676 3.979 1.00 57.72 112 GLY A CA 1
ATOM 842 C C . GLY A 1 112 ? 16.588 -5.903 2.510 1.00 57.72 112 GLY A C 1
ATOM 843 O O . GLY A 1 112 ? 16.169 -5.126 1.651 1.00 57.72 112 GLY A O 1
ATOM 844 N N . GLY A 1 113 ? 17.364 -6.945 2.206 1.00 67.88 113 GLY A N 1
ATOM 845 C CA . GLY A 1 113 ? 17.955 -7.185 0.893 1.00 67.88 113 GLY A CA 1
ATOM 846 C C . GLY A 1 113 ? 16.975 -7.753 -0.126 1.00 67.88 113 GLY A C 1
ATOM 847 O O . GLY A 1 113 ? 16.854 -7.202 -1.216 1.00 67.88 113 GLY A O 1
ATOM 848 N N . GLU A 1 114 ? 16.241 -8.813 0.223 1.00 80.50 114 GLU A N 1
ATOM 849 C CA . GLU A 1 114 ? 15.427 -9.563 -0.749 1.00 80.50 114 GLU A CA 1
ATOM 850 C C . GLU A 1 114 ? 14.314 -8.711 -1.367 1.00 80.50 114 GLU A C 1
ATOM 852 O O . GLU A 1 114 ? 14.103 -8.737 -2.578 1.00 80.50 114 GLU A O 1
ATOM 857 N N . TYR A 1 115 ? 13.627 -7.892 -0.565 1.00 81.44 115 TYR A N 1
ATOM 858 C CA . TYR A 1 115 ? 12.590 -7.003 -1.088 1.00 81.44 115 TYR A CA 1
ATOM 859 C C . TYR A 1 115 ? 13.177 -5.958 -2.052 1.00 81.44 115 TYR A C 1
ATOM 861 O O . TYR A 1 115 ? 12.670 -5.782 -3.162 1.00 81.44 115 TYR A O 1
ATOM 869 N N . LYS A 1 116 ? 14.283 -5.303 -1.669 1.00 82.62 116 LYS A N 1
ATOM 870 C CA . LYS A 1 116 ? 14.981 -4.330 -2.529 1.00 82.62 116 LYS A CA 1
ATOM 871 C C . LYS A 1 116 ? 15.472 -4.983 -3.823 1.00 82.62 116 LYS A C 1
ATOM 873 O O . LYS A 1 116 ? 15.338 -4.395 -4.895 1.00 82.62 116 LYS A O 1
ATOM 878 N N . GLU A 1 117 ? 15.975 -6.211 -3.739 1.00 88.88 117 GLU A N 1
ATOM 879 C CA . GLU A 1 117 ? 16.379 -7.001 -4.899 1.00 88.88 117 GLU A CA 1
ATOM 880 C C . GLU A 1 117 ? 15.196 -7.236 -5.850 1.00 88.88 117 GLU A C 1
ATOM 882 O O . GLU A 1 117 ? 15.319 -7.003 -7.051 1.00 88.88 117 GLU A O 1
ATOM 887 N N . ARG A 1 118 ? 14.020 -7.618 -5.335 1.00 89.94 118 ARG A N 1
ATOM 888 C CA . ARG A 1 118 ? 12.811 -7.814 -6.156 1.00 89.94 118 ARG A CA 1
ATOM 889 C C . ARG A 1 118 ? 12.370 -6.523 -6.846 1.00 89.94 118 ARG A C 1
ATOM 891 O O . ARG A 1 118 ? 12.011 -6.554 -8.023 1.00 89.94 118 ARG A O 1
ATOM 898 N N . VAL A 1 119 ? 12.447 -5.379 -6.162 1.00 88.25 119 VAL A N 1
ATOM 899 C CA . VAL A 1 119 ? 12.177 -4.067 -6.777 1.00 88.25 119 VAL A CA 1
ATOM 900 C C . VAL A 1 119 ? 13.142 -3.806 -7.940 1.00 88.25 119 VAL A C 1
ATOM 902 O O . VAL A 1 119 ? 12.705 -3.439 -9.034 1.00 88.25 119 VAL A O 1
ATOM 905 N N . LEU A 1 120 ? 14.439 -4.059 -7.746 1.00 90.56 120 LEU A N 1
ATOM 906 C CA . LEU A 1 120 ? 15.455 -3.880 -8.785 1.00 90.56 120 LEU A CA 1
ATOM 907 C C . LEU A 1 120 ? 15.264 -4.841 -9.970 1.00 90.56 120 LEU A C 1
ATOM 909 O O . LEU A 1 120 ? 15.419 -4.444 -11.129 1.00 90.56 120 LEU A O 1
ATOM 913 N N . GLN A 1 121 ? 14.890 -6.092 -9.705 1.00 93.50 121 GLN A N 1
ATOM 914 C CA . GLN A 1 121 ? 14.588 -7.088 -10.735 1.00 93.50 121 GLN A CA 1
ATOM 915 C C . GLN A 1 121 ? 13.398 -6.643 -11.597 1.00 93.50 121 GLN A C 1
ATOM 917 O O . GLN A 1 121 ? 13.478 -6.691 -12.825 1.00 93.50 121 GLN A O 1
ATOM 922 N N . CYS A 1 122 ? 12.335 -6.111 -10.985 1.00 92.62 122 CYS A N 1
ATOM 923 C CA . CYS A 1 122 ? 11.199 -5.542 -11.713 1.00 92.62 122 CYS A CA 1
ATOM 924 C C . CYS A 1 122 ? 11.609 -4.355 -12.598 1.00 92.62 122 CYS A C 1
ATOM 926 O O . CYS A 1 122 ? 11.200 -4.279 -13.756 1.00 92.62 122 CYS A O 1
ATOM 928 N N . GLN A 1 123 ? 12.446 -3.446 -12.089 1.00 91.69 123 GLN A N 1
ATOM 929 C CA . GLN A 1 123 ? 12.965 -2.321 -12.877 1.00 91.69 123 GLN A CA 1
ATOM 930 C C . GLN A 1 123 ? 13.830 -2.794 -14.052 1.00 91.69 123 GLN A C 1
ATOM 932 O O . GLN A 1 123 ? 13.731 -2.262 -15.157 1.00 91.69 123 GLN A O 1
ATOM 937 N N . THR A 1 124 ? 14.657 -3.815 -13.829 1.00 93.50 124 THR A N 1
ATOM 938 C CA . THR A 1 124 ? 15.487 -4.430 -14.872 1.00 93.50 124 THR A CA 1
ATOM 939 C C . THR A 1 124 ? 14.624 -5.058 -15.963 1.00 93.50 124 THR A C 1
ATOM 941 O O . THR A 1 124 ? 14.873 -4.833 -17.146 1.00 93.50 124 THR A O 1
ATOM 944 N N . ALA A 1 125 ? 13.562 -5.771 -15.585 1.00 92.12 125 ALA A N 1
ATOM 945 C CA . ALA A 1 125 ? 12.619 -6.354 -16.531 1.00 92.12 125 ALA A CA 1
ATOM 946 C C . ALA A 1 125 ? 11.901 -5.285 -17.376 1.00 92.12 125 ALA A C 1
ATOM 948 O O . ALA A 1 125 ? 11.785 -5.445 -18.589 1.00 92.12 125 ALA A O 1
ATOM 949 N N . VAL A 1 126 ? 11.483 -4.165 -16.771 1.00 92.31 126 VAL A N 1
ATOM 950 C CA . VAL A 1 126 ? 10.904 -3.030 -17.516 1.00 92.31 126 VAL A CA 1
ATOM 951 C C . VAL A 1 126 ? 11.901 -2.479 -18.534 1.00 92.31 126 VAL A C 1
ATOM 953 O O . VAL A 1 126 ? 11.544 -2.321 -19.699 1.00 92.31 126 VAL A O 1
ATOM 956 N N . LYS A 1 127 ? 13.160 -2.252 -18.139 1.00 91.81 127 LYS A N 1
ATOM 957 C CA . LYS A 1 127 ? 14.211 -1.774 -19.056 1.00 91.81 127 LYS A CA 1
ATOM 958 C C . LYS A 1 127 ? 14.437 -2.737 -20.222 1.00 91.81 127 LYS A C 1
ATOM 960 O O . LYS A 1 127 ? 14.567 -2.298 -21.361 1.00 91.81 127 LYS A O 1
ATOM 965 N N . ALA A 1 128 ? 14.443 -4.042 -19.959 1.00 90.62 128 ALA A N 1
ATOM 966 C CA . ALA A 1 128 ? 14.557 -5.047 -21.010 1.00 90.62 128 ALA A CA 1
ATOM 967 C C . ALA A 1 128 ? 13.363 -4.997 -21.979 1.00 90.62 128 ALA A C 1
ATOM 969 O O . ALA A 1 128 ? 13.547 -5.054 -23.189 1.00 90.62 128 ALA A O 1
ATOM 970 N N . LEU A 1 129 ? 12.136 -4.826 -21.485 1.00 88.50 129 LEU A N 1
ATOM 971 C CA . LEU A 1 129 ? 10.957 -4.706 -22.349 1.00 88.50 129 LEU A CA 1
ATOM 972 C C . LEU A 1 129 ? 10.961 -3.404 -23.164 1.00 88.50 129 LEU A C 1
ATOM 974 O O . LEU A 1 129 ? 10.580 -3.414 -24.337 1.00 88.50 129 LEU A O 1
ATOM 978 N N . GLN A 1 130 ? 11.451 -2.304 -22.588 1.00 90.81 130 GLN A N 1
ATOM 979 C CA . GLN A 1 130 ? 11.614 -1.033 -23.295 1.00 90.81 130 GLN A CA 1
ATOM 980 C C . GLN A 1 130 ? 12.535 -1.166 -24.513 1.00 90.81 130 GLN A C 1
ATOM 982 O O . GLN A 1 130 ? 12.201 -0.654 -25.583 1.00 90.81 130 GLN A O 1
ATOM 987 N N . THR A 1 131 ? 13.647 -1.900 -24.391 1.00 89.81 131 THR A N 1
ATOM 988 C CA . THR A 1 131 ? 14.578 -2.132 -25.511 1.00 89.81 131 THR A CA 1
ATOM 989 C C . THR A 1 131 ? 14.036 -3.105 -26.563 1.00 89.81 131 THR A C 1
ATOM 991 O O . THR A 1 131 ? 14.507 -3.094 -27.697 1.00 89.81 131 THR A O 1
ATOM 994 N N . HIS A 1 132 ? 13.007 -3.893 -26.235 1.00 84.00 132 HIS A N 1
ATOM 995 C CA . HIS A 1 132 ? 12.421 -4.919 -27.106 1.00 84.00 132 HIS A CA 1
ATOM 996 C C . HIS A 1 132 ? 11.040 -4.527 -27.663 1.00 84.00 132 HIS A C 1
ATOM 998 O O . HIS A 1 132 ? 10.162 -5.370 -27.831 1.00 84.00 132 HIS A O 1
ATOM 1004 N N . GLY A 1 133 ? 10.849 -3.244 -27.992 1.00 82.00 133 GLY A N 1
ATOM 1005 C CA . GLY A 1 133 ? 9.663 -2.771 -28.721 1.00 82.00 133 GLY A CA 1
ATOM 1006 C C . GLY A 1 133 ? 8.550 -2.181 -27.854 1.00 82.00 133 GLY A C 1
ATOM 1007 O O . GLY A 1 133 ? 7.463 -1.912 -28.367 1.00 82.00 133 GLY A O 1
ATOM 1008 N N . HIS A 1 134 ? 8.814 -1.922 -26.569 1.00 85.31 134 HIS A N 1
ATOM 1009 C CA . HIS A 1 134 ? 7.860 -1.281 -25.654 1.00 85.31 134 HIS A CA 1
ATOM 1010 C C . HIS A 1 134 ? 8.428 -0.021 -24.973 1.00 85.31 134 HIS A C 1
ATOM 1012 O O . HIS A 1 134 ? 8.407 0.069 -23.745 1.00 85.31 134 HIS A O 1
ATOM 1018 N N . PRO A 1 135 ? 8.914 0.984 -25.729 1.00 85.19 135 PRO A N 1
ATOM 1019 C CA . PRO A 1 135 ? 9.650 2.125 -25.169 1.00 85.19 135 PRO A CA 1
ATOM 1020 C C . PRO A 1 135 ? 8.838 2.986 -24.188 1.00 85.19 135 PRO A C 1
ATOM 1022 O O . PRO A 1 135 ? 9.419 3.656 -23.344 1.00 85.19 135 PRO A O 1
ATOM 1025 N N . GLY A 1 136 ? 7.503 2.964 -24.271 1.00 88.75 136 GLY A N 1
ATOM 1026 C CA . GLY A 1 136 ? 6.615 3.706 -23.365 1.00 88.75 136 GLY A CA 1
ATOM 1027 C C . GLY A 1 136 ? 6.251 2.980 -22.064 1.00 88.75 136 GLY A C 1
ATOM 1028 O O . GLY A 1 136 ? 5.443 3.496 -21.298 1.00 88.75 136 GLY A O 1
ATOM 1029 N N . MET A 1 137 ? 6.774 1.774 -21.823 1.00 89.69 137 MET A N 1
ATOM 1030 C CA . MET A 1 137 ? 6.478 1.009 -20.609 1.00 89.69 137 MET A CA 1
ATOM 1031 C C . MET A 1 137 ? 7.194 1.621 -19.406 1.00 89.69 137 MET A C 1
ATOM 1033 O O . MET A 1 137 ? 8.411 1.736 -19.428 1.00 89.69 137 MET A O 1
ATOM 1037 N N . MET A 1 138 ? 6.470 1.960 -18.342 1.00 90.25 138 MET A N 1
ATOM 1038 C CA . MET A 1 138 ? 7.048 2.530 -17.116 1.00 90.25 138 MET A CA 1
ATOM 1039 C C . MET A 1 138 ? 7.054 1.515 -15.971 1.00 90.25 138 MET A C 1
ATOM 1041 O O . MET A 1 138 ? 7.958 1.505 -15.134 1.00 90.25 138 MET A O 1
ATOM 1045 N N . HIS A 1 139 ? 6.057 0.632 -15.944 1.00 90.44 139 HIS A N 1
ATOM 1046 C CA . HIS A 1 139 ? 5.883 -0.408 -14.939 1.00 90.44 139 HIS A CA 1
ATOM 1047 C C . HIS A 1 139 ? 5.476 -1.730 -15.593 1.00 90.44 139 HIS A C 1
ATOM 1049 O O . HIS A 1 139 ? 4.835 -1.745 -16.642 1.00 90.44 139 HIS A O 1
ATOM 1055 N N . LEU A 1 140 ? 5.739 -2.859 -14.925 1.00 90.75 140 LEU A N 1
ATOM 1056 C CA . LEU A 1 140 ? 5.287 -4.174 -15.410 1.00 90.75 140 LEU A CA 1
ATOM 1057 C C . LEU A 1 140 ? 3.760 -4.266 -15.561 1.00 90.75 140 LEU A C 1
ATOM 1059 O O . LEU A 1 140 ? 3.270 -5.027 -16.385 1.00 90.75 140 LEU A O 1
ATOM 1063 N N . ARG A 1 141 ? 2.997 -3.448 -14.825 1.00 90.62 141 ARG A N 1
ATOM 1064 C CA . ARG A 1 141 ? 1.537 -3.332 -14.982 1.00 90.62 141 ARG A CA 1
ATOM 1065 C C . ARG A 1 141 ? 1.111 -2.812 -16.363 1.00 90.62 141 ARG A C 1
ATOM 1067 O O . ARG A 1 141 ? -0.035 -3.014 -16.752 1.00 90.62 141 ARG A O 1
ATOM 1074 N N . ASP A 1 142 ? 1.988 -2.130 -17.095 1.00 88.56 142 ASP A N 1
ATOM 1075 C CA . ASP A 1 142 ? 1.694 -1.667 -18.456 1.00 88.56 142 ASP A CA 1
ATOM 1076 C C . ASP A 1 142 ? 1.809 -2.811 -19.482 1.00 88.56 142 ASP A C 1
ATOM 1078 O O . ASP A 1 142 ? 1.406 -2.662 -20.637 1.00 88.56 142 ASP A O 1
ATOM 1082 N N . ALA A 1 143 ? 2.351 -3.966 -19.079 1.00 84.38 143 ALA A N 1
ATOM 1083 C CA . ALA A 1 143 ? 2.478 -5.119 -19.947 1.00 84.38 143 ALA A CA 1
ATOM 1084 C C . ALA A 1 143 ? 1.126 -5.823 -20.155 1.00 84.38 143 ALA A C 1
ATOM 1086 O O . ALA A 1 143 ? 0.397 -6.133 -19.216 1.00 84.38 143 ALA A O 1
ATOM 1087 N N . SER A 1 144 ? 0.812 -6.146 -21.410 1.00 78.06 144 SER A N 1
ATOM 1088 C CA . SER A 1 144 ? -0.223 -7.121 -21.749 1.00 78.06 144 SER A CA 1
ATOM 1089 C C . SER A 1 144 ? 0.308 -8.545 -21.558 1.00 78.06 144 SER A C 1
ATOM 1091 O O . SER A 1 144 ? 1.478 -8.812 -21.834 1.00 78.06 144 SER A O 1
ATOM 1093 N N . VAL A 1 1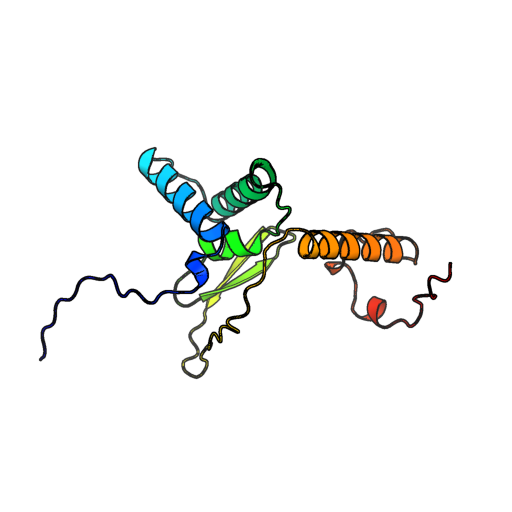45 ? -0.571 -9.489 -21.195 1.00 69.50 145 VAL A N 1
ATOM 1094 C CA . VAL A 1 145 ? -0.264 -10.933 -21.086 1.00 69.50 145 VAL A CA 1
ATOM 1095 C C . VAL A 1 145 ? 0.443 -11.469 -22.339 1.00 69.50 145 VAL A C 1
ATOM 1097 O O . VAL A 1 145 ? 1.322 -12.321 -22.240 1.00 69.50 145 VAL A O 1
ATOM 1100 N N . ARG A 1 146 ? 0.135 -10.912 -23.520 1.00 63.69 146 ARG A N 1
ATOM 1101 C CA . ARG A 1 146 ? 0.782 -11.289 -24.787 1.00 63.69 146 ARG A CA 1
ATOM 1102 C C . ARG A 1 146 ? 2.300 -11.072 -24.786 1.00 63.69 146 ARG A C 1
ATOM 1104 O O . ARG A 1 146 ? 3.007 -11.857 -25.416 1.00 63.69 146 ARG A O 1
ATOM 1111 N N . TYR A 1 147 ? 2.800 -10.062 -24.075 1.00 64.06 147 TYR A N 1
ATOM 1112 C CA . TYR A 1 147 ? 4.232 -9.764 -23.998 1.00 64.06 147 TYR A CA 1
ATOM 1113 C C . TYR A 1 147 ? 4.991 -10.800 -23.162 1.00 64.06 147 TYR A C 1
ATOM 1115 O O . TYR A 1 147 ? 6.095 -11.185 -23.534 1.00 64.06 147 TYR A O 1
ATOM 1123 N N . ALA A 1 148 ? 4.368 -11.327 -22.102 1.00 57.94 148 ALA A N 1
ATOM 1124 C CA . ALA A 1 148 ? 4.973 -12.333 -21.226 1.00 57.94 148 ALA A CA 1
ATOM 1125 C C . ALA A 1 148 ? 5.079 -13.725 -21.881 1.00 57.94 148 ALA A C 1
ATOM 1127 O O . ALA A 1 148 ? 5.967 -14.503 -21.549 1.00 57.94 148 ALA A O 1
ATOM 1128 N N . THR A 1 149 ? 4.184 -14.046 -22.821 1.00 57.84 149 THR A N 1
ATOM 1129 C CA . THR A 1 149 ? 4.129 -15.364 -23.484 1.00 57.84 149 THR A CA 1
ATOM 1130 C C . THR A 1 149 ? 4.888 -15.446 -24.807 1.00 57.84 149 THR A C 1
ATOM 1132 O O . THR A 1 149 ? 5.039 -16.537 -25.361 1.00 57.84 149 THR A O 1
ATOM 1135 N N . SER A 1 150 ? 5.363 -14.323 -25.354 1.00 54.78 150 SER A N 1
ATOM 1136 C CA . SER A 1 150 ? 6.179 -14.369 -26.567 1.00 54.78 150 SER A CA 1
ATOM 1137 C C . SER A 1 150 ? 7.557 -14.945 -26.215 1.00 54.78 150 SER A C 1
ATOM 1139 O O . SER A 1 150 ? 8.302 -14.361 -25.437 1.00 54.78 150 SER A O 1
ATOM 1141 N N . ARG A 1 151 ? 7.897 -16.124 -26.756 1.00 47.91 151 ARG A N 1
ATOM 1142 C CA . ARG A 1 151 ? 9.171 -16.853 -26.546 1.00 47.91 151 ARG A CA 1
ATOM 1143 C C . ARG A 1 151 ? 10.417 -16.131 -27.106 1.00 47.91 151 ARG A C 1
ATOM 1145 O O . ARG A 1 151 ? 11.331 -16.772 -27.614 1.00 47.91 151 ARG A O 1
ATOM 1152 N N . ARG A 1 152 ? 10.470 -14.802 -27.053 1.00 50.38 152 ARG A N 1
ATOM 1153 C CA . ARG A 1 152 ? 11.640 -13.996 -27.414 1.00 50.38 152 ARG A CA 1
ATOM 1154 C C . ARG A 1 152 ? 12.161 -13.256 -26.187 1.00 50.38 152 ARG A C 1
ATOM 1156 O O . ARG A 1 152 ? 12.245 -12.038 -26.191 1.00 50.38 152 ARG A O 1
ATOM 1163 N N . VAL A 1 153 ? 12.515 -13.992 -25.140 1.00 49.19 153 VAL A N 1
ATOM 1164 C CA . VAL A 1 153 ? 13.587 -13.530 -24.255 1.00 49.19 153 VAL A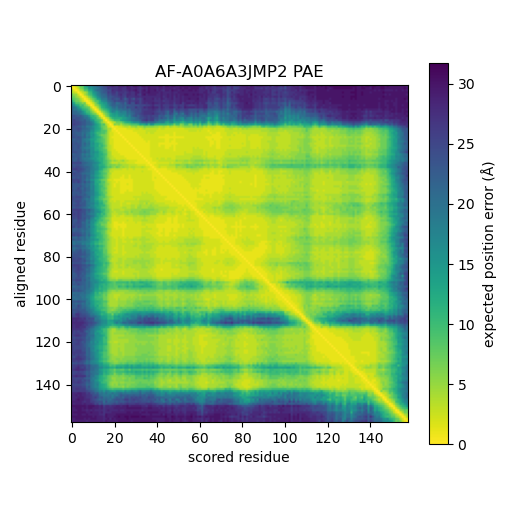 CA 1
ATOM 1165 C C . VAL A 1 153 ? 14.828 -14.256 -24.766 1.00 49.19 153 VAL A C 1
ATOM 1167 O O . VAL A 1 153 ? 14.942 -15.460 -24.526 1.00 49.19 153 VAL A O 1
ATOM 1170 N N . PRO A 1 154 ? 15.693 -13.619 -25.579 1.00 46.19 154 PRO A N 1
ATOM 1171 C CA . PRO A 1 154 ? 16.957 -14.238 -25.944 1.00 46.19 154 PRO A CA 1
ATOM 1172 C C . PRO A 1 154 ? 17.733 -14.465 -24.650 1.00 46.19 154 PRO A C 1
ATOM 1174 O O . PRO A 1 154 ? 17.726 -13.604 -23.770 1.00 46.19 154 PRO A O 1
ATOM 1177 N N . SER A 1 155 ? 18.368 -15.628 -24.513 1.00 46.72 155 SER A N 1
ATOM 1178 C CA . SER A 1 155 ? 19.241 -15.888 -23.374 1.00 46.72 155 SER A CA 1
ATOM 1179 C C . SER A 1 155 ? 20.267 -14.762 -23.279 1.00 46.72 155 SER A C 1
ATOM 1181 O O . SER A 1 155 ? 21.023 -14.551 -24.230 1.00 46.72 155 SER A O 1
ATOM 1183 N N . CYS A 1 156 ? 20.323 -14.068 -22.145 1.00 43.69 156 CYS A N 1
ATOM 1184 C CA . CYS A 1 156 ? 21.542 -13.372 -21.767 1.00 43.69 156 CYS A CA 1
ATOM 1185 C C . CYS A 1 156 ? 22.616 -14.456 -21.601 1.00 43.69 156 CYS A C 1
ATOM 1187 O O . CYS A 1 156 ? 22.628 -15.169 -20.600 1.00 43.69 156 CYS A O 1
ATOM 1189 N N . ALA A 1 157 ? 23.438 -14.643 -22.627 1.00 31.44 157 ALA A N 1
ATOM 1190 C CA . ALA A 1 157 ? 24.698 -15.366 -22.548 1.00 31.44 157 ALA A CA 1
ATOM 1191 C C . ALA A 1 157 ? 25.829 -14.314 -22.531 1.00 31.44 157 ALA A C 1
ATOM 1193 O O . ALA A 1 157 ? 25.612 -13.226 -23.071 1.00 31.44 157 ALA A O 1
ATOM 1194 N N . PRO A 1 158 ? 26.944 -14.605 -21.838 1.00 42.41 158 PRO A N 1
ATOM 1195 C CA . PRO A 1 158 ? 27.841 -13.620 -21.225 1.00 42.41 158 PRO A CA 1
ATOM 1196 C C . PRO A 1 158 ? 28.591 -12.718 -22.206 1.00 42.41 158 PRO A C 1
ATOM 1198 O O . PRO A 1 158 ? 28.861 -13.161 -23.344 1.00 42.41 158 PRO A O 1
#

Sequence (158 aa):
MVTGTTSPFSSTESIDLNSPAALEVGFATFLESLFEIKGVSTIQKALLCQAAEHEYCNVLCGIKDQFISSCGRKDCALLIDCRINKPTAVAFHDLNVVIVECNSNVKHELNGGEYKERVLQCQTAVKALQTHGHPGMMHLRDASVRYATSRRVPSCAP

pLDDT: mean 80.42, std 21.02, range [26.55, 97.62]

Nearest PDB structures (foldseek):
  1wuu-assembly1_B  TM=8.336E-01  e=6.872E-05  Homo sapiens
  1wuu-assembly2_C  TM=8.219E-01  e=5.353E-05  Homo sapiens
  6zfh-assembly6_F  TM=7.620E-01  e=6.872E-05  Homo sapiens
  1pie-assembly1_A  TM=8.037E-01  e=2.890E-04  Lactococcus lactis
  2dei-assembly1_A  TM=9.180E-01  e=3.740E-03  Pyrococcus horikoshii

Mean predicted aligned error: 10.4 Å

InterPro domains:
  IPR014721 Small ribosomal subunit protein uS5 domain 2-type fold, subgroup [G3DSA:3.30.230.10] (14-94)
  IPR020568 Ribosomal protein uS5 domain 2-type superfamily [SSF54211] (17-90)
  IPR036554 GHMP kinase, C-terminal domain superfamily [G3DSA:3.30.70.890] (95-155)